Protein AF-A0A1U8DEE4-F1 (afdb_monomer_lite)

Structure (mmCIF, N/CA/C/O backbone):
data_AF-A0A1U8DEE4-F1
#
_entry.id   AF-A0A1U8DEE4-F1
#
loop_
_atom_site.group_PDB
_atom_site.id
_atom_site.type_symbol
_atom_site.label_atom_id
_atom_site.label_alt_id
_atom_site.label_comp_id
_atom_site.label_asym_id
_atom_site.label_entity_id
_atom_site.label_seq_id
_atom_site.pdbx_PDB_ins_code
_atom_site.Cartn_x
_atom_site.Cartn_y
_atom_site.Cartn_z
_atom_site.occupancy
_atom_site.B_iso_or_equiv
_atom_site.auth_seq_id
_atom_site.auth_comp_id
_atom_site.auth_asym_id
_atom_site.auth_atom_id
_atom_site.pdbx_PDB_model_num
ATOM 1 N N . MET A 1 1 ? -48.447 38.934 78.068 1.00 54.00 1 MET A N 1
ATOM 2 C CA . MET A 1 1 ? -47.833 37.793 77.350 1.00 54.00 1 MET A CA 1
ATOM 3 C C . MET A 1 1 ? -46.324 37.861 77.543 1.00 54.00 1 MET A C 1
ATOM 5 O O . MET A 1 1 ? -45.771 38.932 77.339 1.00 54.00 1 MET A O 1
ATOM 9 N N . ASN A 1 2 ? -45.679 36.787 78.016 1.00 67.19 2 ASN A N 1
ATOM 10 C CA . ASN A 1 2 ? -44.249 36.775 78.355 1.00 67.19 2 ASN A CA 1
ATOM 11 C C . ASN A 1 2 ? -43.391 36.464 77.098 1.00 67.19 2 ASN A C 1
ATOM 13 O O . ASN A 1 2 ? -43.580 35.409 76.492 1.00 67.19 2 ASN A O 1
ATOM 17 N N . PRO A 1 3 ? -42.447 37.332 76.693 1.00 72.88 3 PRO A N 1
ATOM 18 C CA . PRO A 1 3 ? -41.586 37.109 75.523 1.00 72.88 3 PRO A CA 1
ATOM 19 C C . PRO A 1 3 ? -40.727 35.837 75.615 1.00 72.88 3 PRO A C 1
ATOM 21 O O . PRO A 1 3 ? -40.478 35.174 74.609 1.00 72.88 3 PRO A O 1
ATOM 24 N N . ALA A 1 4 ? -40.320 35.445 76.826 1.00 74.19 4 ALA A N 1
ATOM 25 C CA . ALA A 1 4 ? -39.472 34.273 77.038 1.00 74.19 4 ALA A CA 1
ATOM 26 C C . ALA A 1 4 ? -40.200 32.945 76.761 1.00 74.19 4 ALA A C 1
ATOM 28 O O . ALA A 1 4 ? -39.571 31.975 76.335 1.00 74.19 4 ALA A O 1
ATOM 29 N N . SER A 1 5 ? -41.523 32.886 76.965 1.00 75.25 5 SER A N 1
ATOM 30 C CA . SER A 1 5 ? -42.309 31.684 76.661 1.00 75.25 5 SER A CA 1
ATOM 31 C C . SER A 1 5 ? -42.525 31.497 75.159 1.00 75.25 5 SER A C 1
ATOM 33 O O . SER A 1 5 ? -42.475 30.365 74.689 1.00 75.25 5 SER A O 1
ATOM 35 N N . LEU A 1 6 ? -42.674 32.586 74.395 1.00 77.12 6 LEU A N 1
ATOM 36 C CA . LEU A 1 6 ? -42.803 32.531 72.932 1.00 77.12 6 LEU A CA 1
ATOM 37 C C . LEU A 1 6 ? -41.503 32.055 72.266 1.00 77.12 6 LEU A C 1
ATOM 39 O O . LEU A 1 6 ? -41.533 31.140 71.451 1.00 77.12 6 LEU A O 1
ATOM 43 N N . ALA A 1 7 ? -40.350 32.576 72.695 1.00 77.94 7 ALA A N 1
ATOM 44 C CA . ALA A 1 7 ? -39.045 32.146 72.181 1.00 77.94 7 ALA A CA 1
ATOM 45 C C . ALA A 1 7 ? -38.682 30.693 72.555 1.00 77.94 7 ALA A C 1
ATOM 47 O O . ALA A 1 7 ? -37.833 30.063 71.921 1.00 77.94 7 ALA A O 1
ATOM 48 N N . LYS A 1 8 ? -39.278 30.147 73.623 1.00 80.75 8 LYS A N 1
ATOM 49 C CA . LYS A 1 8 ? -39.122 28.734 73.997 1.00 80.75 8 LYS A CA 1
ATOM 50 C C . LYS A 1 8 ? -40.028 27.828 73.160 1.00 80.75 8 LYS A C 1
ATOM 52 O O . LYS A 1 8 ? -39.607 26.731 72.810 1.00 80.75 8 LYS A O 1
ATOM 57 N N . GLN A 1 9 ? -41.233 28.295 72.838 1.00 82.94 9 GLN A N 1
ATOM 58 C CA . GLN A 1 9 ? -42.187 27.589 71.988 1.00 82.94 9 GLN A CA 1
ATOM 59 C C . GLN A 1 9 ? -41.672 27.485 70.543 1.00 82.94 9 GLN A C 1
ATOM 61 O O . GLN A 1 9 ? -41.594 26.381 70.020 1.00 82.94 9 GLN A O 1
ATOM 66 N N . GLN A 1 10 ? -41.199 28.593 69.960 1.00 81.62 10 GLN A N 1
ATOM 67 C CA . GLN A 1 10 ? -40.633 28.613 68.602 1.00 81.62 10 GLN A CA 1
ATOM 68 C C . GLN A 1 10 ? -39.431 27.678 68.455 1.00 81.62 10 GLN A C 1
ATOM 70 O O . GLN A 1 10 ? -39.397 26.862 67.545 1.00 81.62 10 GLN A O 1
ATOM 75 N N . ARG A 1 11 ? -38.490 27.704 69.410 1.00 82.00 11 ARG A N 1
ATOM 76 C CA . ARG A 1 11 ? -37.354 26.766 69.404 1.00 82.00 11 ARG A CA 1
ATOM 77 C C . ARG A 1 11 ? -37.787 25.306 69.488 1.00 82.00 11 ARG A C 1
ATOM 79 O O . ARG A 1 11 ? -37.120 24.443 68.935 1.00 82.00 11 ARG A O 1
ATOM 86 N N . LYS A 1 12 ? -38.877 25.021 70.205 1.00 85.44 12 LYS A N 1
ATOM 87 C CA . LYS A 1 12 ? -39.409 23.662 70.322 1.00 85.44 12 LYS A CA 1
ATOM 88 C C . LYS A 1 12 ? -40.056 23.209 69.011 1.00 85.44 12 LYS A C 1
ATOM 90 O O . LYS A 1 12 ? -39.860 22.068 68.617 1.00 85.44 12 LYS A O 1
ATOM 95 N N . GLU A 1 13 ? -40.778 24.102 68.342 1.00 86.19 13 GLU A N 1
ATOM 96 C CA . GLU A 1 13 ? -41.394 23.850 67.035 1.00 86.19 13 GLU A CA 1
ATOM 97 C C . GLU A 1 13 ? -40.335 23.678 65.937 1.00 86.19 13 GLU A C 1
ATOM 99 O O . GLU A 1 13 ? -40.396 22.707 65.191 1.00 86.19 13 GLU A O 1
ATOM 104 N N . GLU A 1 14 ? -39.305 24.526 65.898 1.00 85.62 14 GLU A N 1
ATOM 105 C CA . GLU A 1 14 ? -38.161 24.371 64.986 1.00 85.62 14 GLU A CA 1
ATOM 106 C C . GLU A 1 14 ? -37.412 23.058 65.229 1.00 85.62 14 GLU A C 1
ATOM 108 O O . GLU A 1 14 ? -37.071 22.346 64.288 1.00 85.62 14 GLU A O 1
ATOM 113 N N . GLN A 1 15 ? -37.178 22.701 66.496 1.00 86.12 15 GLN A N 1
ATOM 114 C CA . GLN A 1 15 ? -36.517 21.444 66.836 1.00 86.12 15 GLN A CA 1
ATOM 115 C C . GLN A 1 15 ? -37.347 20.232 66.398 1.00 86.12 15 GLN A C 1
ATOM 117 O O . GLN A 1 15 ? -36.778 19.245 65.938 1.00 86.12 15 GLN A O 1
ATOM 122 N N . GLN A 1 16 ? -38.673 20.314 66.512 1.00 89.12 16 GLN A N 1
ATOM 123 C CA . GLN A 1 16 ? -39.577 19.257 66.076 1.00 89.12 16 GLN A CA 1
ATOM 124 C C . GLN A 1 16 ? -39.606 19.133 64.546 1.00 89.12 16 GLN A C 1
ATOM 126 O O . GLN A 1 16 ? -39.465 18.031 64.029 1.00 89.12 16 GLN A O 1
ATOM 131 N N . GLN A 1 17 ? -39.671 20.252 63.820 1.00 87.19 17 GLN A N 1
ATOM 132 C CA . GLN A 1 17 ? -39.603 20.260 62.354 1.00 87.19 17 GLN A CA 1
ATOM 133 C C . GLN A 1 17 ? -38.272 19.702 61.837 1.00 87.19 17 GLN A C 1
ATOM 135 O O . GLN A 1 17 ? -38.250 18.888 60.917 1.00 87.19 17 GLN A O 1
ATOM 140 N N . LEU A 1 18 ? -37.153 20.091 62.455 1.00 85.94 18 LEU A N 1
ATOM 141 C CA . LEU A 1 18 ? -35.834 19.567 62.097 1.00 85.94 18 LEU A CA 1
ATOM 142 C C . LEU A 1 18 ? -35.706 18.070 62.397 1.00 85.94 18 LEU A C 1
ATOM 144 O O . LEU A 1 18 ? -35.032 17.360 61.652 1.00 85.94 18 LEU A O 1
ATOM 148 N N . GLN A 1 19 ? -36.333 17.579 63.470 1.00 87.88 19 GLN A N 1
ATOM 149 C CA . GLN A 1 19 ? -36.367 16.150 63.784 1.00 87.88 19 GLN A CA 1
ATOM 150 C C . GLN A 1 19 ? -37.183 15.363 62.760 1.00 87.88 19 GLN A C 1
ATOM 152 O O . GLN A 1 19 ? -36.681 14.361 62.259 1.00 87.88 19 GLN A O 1
ATOM 157 N N . GLU A 1 20 ? -38.373 15.840 62.400 1.00 86.50 20 GLU A N 1
ATOM 158 C CA . GLU A 1 20 ? -39.217 15.214 61.374 1.00 86.50 20 GLU A CA 1
ATOM 159 C C . GLU A 1 20 ? -38.507 15.169 60.014 1.00 86.50 20 GLU A C 1
ATOM 161 O O . GLU A 1 20 ? -38.510 14.138 59.342 1.00 86.50 20 GLU A O 1
ATOM 166 N N . GLU A 1 21 ? -37.816 16.245 59.634 1.00 80.50 21 GLU A N 1
ATOM 167 C CA . GLU A 1 21 ? -37.059 16.279 58.383 1.00 80.50 21 GLU A CA 1
ATOM 168 C C . GLU A 1 21 ? -35.823 15.368 58.435 1.00 80.50 21 GLU A C 1
ATOM 170 O O . GLU A 1 21 ? -35.527 14.659 57.474 1.00 80.50 21 GLU A O 1
ATOM 175 N N . CYS A 1 22 ? -35.129 15.295 59.577 1.00 82.88 22 CYS A N 1
ATOM 176 C CA . CYS A 1 22 ? -34.031 14.344 59.763 1.00 82.88 22 CYS A CA 1
ATOM 177 C C . CYS A 1 22 ? -34.508 12.890 59.703 1.00 82.88 22 CYS A C 1
ATOM 179 O O . CYS A 1 22 ? -33.798 12.043 59.162 1.00 82.88 22 CYS A O 1
ATOM 181 N N . GLU A 1 23 ? -35.673 12.576 60.267 1.00 86.88 23 GLU A N 1
ATOM 182 C CA . GLU A 1 23 ? -36.266 11.239 60.196 1.00 86.88 23 GLU A CA 1
ATOM 183 C C . GLU A 1 23 ? -36.659 10.886 58.763 1.00 86.88 23 GLU A C 1
ATOM 185 O O . GLU A 1 23 ? -36.280 9.816 58.283 1.00 86.88 23 GLU A O 1
ATOM 190 N N . ARG A 1 24 ? -37.295 11.817 58.043 1.00 83.12 24 ARG A N 1
ATOM 191 C CA . ARG A 1 24 ? -37.658 11.649 56.632 1.00 83.12 24 ARG A CA 1
ATOM 192 C C . ARG A 1 24 ? -36.426 11.438 55.745 1.00 83.12 24 ARG A C 1
ATOM 194 O O . ARG A 1 24 ? -36.400 10.512 54.938 1.00 83.12 24 ARG A O 1
ATOM 201 N N . LEU A 1 25 ? -35.370 12.233 55.933 1.00 80.31 25 LEU A N 1
ATOM 202 C CA . LEU A 1 25 ? -34.104 12.076 55.206 1.00 80.31 25 LEU A CA 1
ATOM 203 C C . LEU A 1 25 ? -33.401 10.757 55.554 1.00 80.31 25 LEU A C 1
ATOM 205 O O . LEU A 1 25 ? -32.863 10.095 54.668 1.00 80.31 25 LEU A O 1
ATOM 209 N N . ARG A 1 26 ? -33.427 10.328 56.823 1.00 81.88 26 ARG A N 1
ATOM 210 C CA . ARG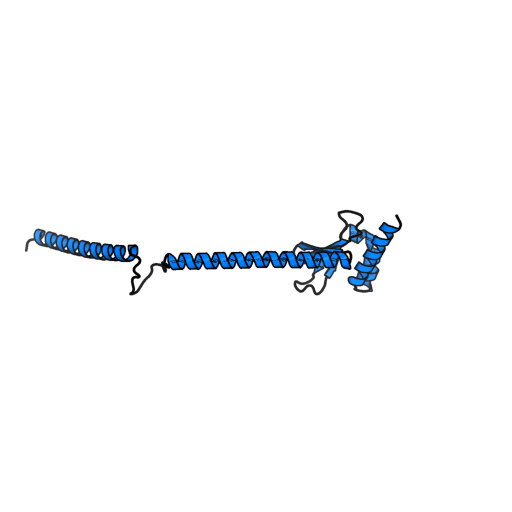 A 1 26 ? -32.871 9.029 57.244 1.00 81.88 26 ARG A CA 1
ATOM 211 C C . ARG A 1 26 ? -33.636 7.850 56.654 1.00 81.88 26 ARG A C 1
ATOM 213 O O . ARG A 1 26 ? -33.027 6.824 56.361 1.00 81.88 26 ARG A O 1
ATOM 220 N N . GLU A 1 27 ? -34.951 7.961 56.510 1.00 79.81 27 GLU A N 1
ATOM 221 C CA . GLU A 1 27 ? -35.764 6.944 55.845 1.00 79.81 27 GLU A CA 1
ATOM 222 C C . GLU A 1 27 ? -35.463 6.892 54.343 1.00 79.81 27 GLU A C 1
ATOM 224 O O . GLU A 1 27 ? -35.233 5.808 53.810 1.00 79.81 27 GLU A O 1
ATOM 229 N N . LEU A 1 28 ? -35.321 8.050 53.693 1.00 76.31 28 LEU A N 1
ATOM 230 C CA . LEU A 1 28 ? -34.938 8.145 52.283 1.00 76.31 28 LEU A CA 1
ATOM 231 C C . LEU A 1 28 ? -33.570 7.506 52.005 1.00 76.31 28 LEU A C 1
ATOM 233 O O . LEU A 1 28 ? -33.430 6.710 51.078 1.00 76.31 28 LEU A O 1
ATOM 237 N N . VAL A 1 29 ? -32.573 7.803 52.844 1.00 77.12 29 VAL A N 1
ATOM 238 C CA . VAL A 1 29 ? -31.234 7.200 52.752 1.00 77.12 29 VAL A CA 1
ATOM 239 C C . VAL A 1 29 ? -31.304 5.689 52.952 1.00 77.12 29 VAL A C 1
ATOM 241 O O . VAL A 1 29 ? -30.687 4.952 52.193 1.00 77.12 29 VAL A O 1
ATOM 244 N N . ARG A 1 30 ? -32.111 5.203 53.901 1.00 79.31 30 ARG A N 1
ATOM 245 C CA . ARG A 1 30 ? -32.290 3.763 54.136 1.00 79.31 30 ARG A CA 1
ATOM 246 C C . ARG A 1 30 ? -32.897 3.044 52.929 1.00 79.31 30 ARG A C 1
ATOM 248 O O . ARG A 1 30 ? -32.494 1.925 52.626 1.00 79.31 30 ARG A O 1
ATOM 255 N N . VAL A 1 31 ? -33.853 3.672 52.244 1.00 71.94 31 VAL A N 1
ATOM 256 C CA . VAL A 1 31 ? -34.456 3.131 51.014 1.00 71.94 31 VAL A CA 1
ATOM 257 C C . VAL A 1 31 ? -33.433 3.096 49.876 1.00 71.94 31 VAL A C 1
ATOM 259 O O . VAL A 1 31 ? -33.336 2.087 49.177 1.00 71.94 31 VAL A O 1
ATOM 262 N N . LEU A 1 32 ? -32.626 4.151 49.737 1.00 64.94 32 LEU A N 1
ATOM 263 C CA . LEU A 1 32 ? -31.558 4.236 48.737 1.00 64.94 32 LEU A CA 1
ATOM 264 C C . LEU A 1 32 ? -30.435 3.215 48.982 1.00 64.94 32 LEU A C 1
ATOM 266 O O . LEU A 1 32 ? -30.015 2.529 48.052 1.00 64.94 32 LEU A O 1
ATOM 270 N N . GLU A 1 33 ? -29.980 3.063 50.227 1.00 68.94 33 GLU A N 1
ATOM 271 C CA . GLU A 1 33 ? -28.980 2.059 50.622 1.00 68.94 33 GLU A CA 1
ATOM 272 C C . GLU A 1 33 ? -29.519 0.624 50.486 1.00 68.94 33 GLU A C 1
ATOM 274 O O . GLU A 1 33 ? -28.761 -0.298 50.189 1.00 68.94 33 GLU A O 1
ATOM 279 N N . GLY A 1 34 ? -30.834 0.434 50.644 1.00 60.78 34 GLY A N 1
ATOM 280 C CA . GLY A 1 34 ? -31.534 -0.836 50.433 1.00 60.78 34 GLY A CA 1
ATOM 281 C C . GLY A 1 34 ? -31.804 -1.195 48.966 1.00 60.78 34 GLY A C 1
ATOM 282 O O . GLY A 1 34 ? -32.400 -2.241 48.709 1.00 60.78 34 GLY A O 1
ATOM 283 N N . GLY A 1 35 ? -31.388 -0.360 48.005 1.00 52.09 35 GLY A N 1
ATOM 284 C CA . GLY A 1 35 ? -31.574 -0.603 46.570 1.00 52.09 35 GLY A CA 1
ATOM 285 C C . GLY A 1 35 ? -32.983 -0.311 46.040 1.00 52.09 35 GLY A C 1
ATOM 286 O O . GLY A 1 35 ? -33.323 -0.762 44.947 1.00 52.09 35 GLY A O 1
ATOM 287 N N . GLY A 1 36 ? -33.811 0.423 46.791 1.00 51.25 36 GLY A N 1
ATOM 288 C CA . GLY A 1 36 ? -35.136 0.859 46.351 1.00 51.25 36 GLY A CA 1
ATOM 289 C C . GLY A 1 36 ? -35.071 2.109 45.468 1.00 51.25 36 GLY A C 1
ATOM 290 O O . GLY A 1 36 ? -34.447 3.106 45.827 1.00 51.25 36 GLY A O 1
ATOM 291 N N . SER A 1 37 ? -35.743 2.076 44.317 1.00 49.88 37 SER A N 1
ATOM 292 C CA . SER A 1 37 ? -35.927 3.238 43.443 1.00 49.88 37 SER A CA 1
ATOM 293 C C . SER A 1 37 ? -36.955 4.207 44.035 1.00 49.88 37 SER A C 1
ATOM 295 O O . SER A 1 37 ? -38.110 3.829 44.238 1.00 49.88 37 SER A O 1
ATOM 297 N N . ILE A 1 38 ? -36.563 5.463 44.259 1.00 47.25 38 ILE A N 1
ATOM 298 C CA . ILE A 1 38 ? -37.502 6.549 44.561 1.00 47.25 38 ILE A CA 1
ATOM 299 C C . ILE A 1 38 ? -38.240 6.895 43.264 1.00 47.25 38 ILE A C 1
ATOM 301 O O . ILE A 1 38 ? -37.625 7.335 42.295 1.00 47.25 38 ILE A O 1
ATOM 305 N N . SER A 1 39 ? -39.555 6.700 43.247 1.00 49.59 39 SER A N 1
ATOM 306 C CA . SER A 1 39 ? -40.446 7.275 42.238 1.00 49.59 39 SER A CA 1
ATOM 307 C C . SER A 1 39 ? -41.355 8.273 42.942 1.00 49.59 39 SER A C 1
ATOM 309 O O . SER A 1 39 ? -42.245 7.869 43.681 1.00 49.59 39 SER A O 1
ATOM 311 N N . ASP A 1 40 ? -41.030 9.560 42.838 1.00 39.25 40 ASP A N 1
ATOM 312 C CA . ASP A 1 40 ? -41.836 10.553 42.114 1.00 39.25 40 ASP A CA 1
ATOM 313 C C . ASP A 1 40 ? -41.119 11.924 42.174 1.00 39.25 40 ASP A C 1
ATOM 315 O O . ASP A 1 40 ? -40.687 12.372 43.231 1.00 39.25 40 ASP A O 1
ATOM 319 N N . ASN A 1 41 ? -40.939 12.515 40.989 1.00 44.91 41 ASN A N 1
ATOM 320 C CA . ASN A 1 41 ? -40.233 13.747 40.559 1.00 44.91 41 ASN A CA 1
ATOM 321 C C . ASN A 1 41 ? -40.426 15.042 41.404 1.00 44.91 41 ASN A C 1
ATOM 323 O O . ASN A 1 41 ? -41.341 15.061 42.223 1.00 44.91 41 ASN A O 1
ATOM 327 N N . PRO A 1 42 ? -39.746 16.198 41.126 1.00 49.25 42 PRO A N 1
ATOM 328 C CA . PRO A 1 42 ? -38.761 16.549 40.075 1.00 49.25 42 PRO A CA 1
ATOM 329 C C . PRO A 1 42 ? -37.514 17.322 40.609 1.00 49.25 42 PRO A C 1
ATOM 331 O O . PRO A 1 42 ? -37.408 17.632 41.784 1.00 49.25 42 PRO A O 1
ATOM 334 N N . GLU A 1 43 ? -36.607 17.710 39.705 1.00 37.56 43 GLU A N 1
ATOM 335 C CA . GLU A 1 43 ? -35.495 18.669 39.903 1.00 37.56 43 GLU A CA 1
ATOM 336 C C . GLU A 1 43 ? -34.158 18.105 40.425 1.00 37.56 43 GLU A C 1
ATOM 338 O O . GLU A 1 43 ? -33.771 18.223 41.580 1.00 37.56 43 GLU A O 1
ATOM 343 N N . GLY A 1 44 ? -33.366 17.594 39.476 1.00 44.81 44 GLY A N 1
ATOM 344 C CA . GLY A 1 44 ? -31.947 17.947 39.434 1.00 44.81 44 GLY A CA 1
ATOM 345 C C . GLY A 1 44 ? -31.000 17.206 40.374 1.00 44.81 44 GLY A C 1
ATOM 346 O O . GLY A 1 44 ? -30.192 17.847 41.031 1.00 44.81 44 GLY A O 1
ATOM 347 N N . VAL A 1 45 ? -30.975 15.874 40.347 1.00 40.81 45 VAL A N 1
ATOM 348 C CA . VAL A 1 45 ? -29.752 15.122 40.670 1.00 40.81 45 VAL A CA 1
ATOM 349 C C . VAL A 1 45 ? -29.618 14.018 39.631 1.00 40.81 45 VAL A C 1
ATOM 351 O O . VAL A 1 45 ? -30.554 13.258 39.401 1.00 40.81 45 VAL A O 1
ATOM 354 N N . GLY A 1 46 ? -28.490 14.029 38.918 1.00 42.75 46 GLY A N 1
ATOM 355 C CA . GLY A 1 46 ? -28.251 13.225 37.725 1.00 42.75 46 GLY A CA 1
ATOM 356 C C . GLY A 1 46 ? -28.634 11.765 37.913 1.00 42.75 46 GLY A C 1
ATOM 357 O O . GLY A 1 46 ? -28.361 11.194 38.962 1.00 42.75 46 GLY A O 1
ATOM 358 N N . SER A 1 47 ? -29.262 11.205 36.876 1.00 48.62 47 SER A N 1
ATOM 359 C CA . SER A 1 47 ? -29.591 9.788 36.707 1.00 48.62 47 SER A CA 1
ATOM 360 C C . SER A 1 47 ? -28.507 8.894 37.318 1.00 48.62 47 SER A C 1
ATOM 362 O O . SER A 1 47 ? -27.495 8.593 36.681 1.00 48.62 47 SER A O 1
ATOM 364 N N . LEU A 1 48 ? -28.691 8.506 38.582 1.00 52.50 48 LEU A N 1
ATOM 365 C CA . LEU A 1 48 ? -27.881 7.496 39.241 1.00 52.50 48 LEU A CA 1
ATOM 366 C C . LEU A 1 48 ? -28.368 6.175 38.661 1.00 52.50 48 LEU A C 1
ATOM 368 O O . LEU A 1 48 ? -29.238 5.518 39.224 1.00 52.50 48 LEU A O 1
ATOM 372 N N . HIS A 1 49 ? -27.855 5.849 37.474 1.00 55.78 49 HIS A N 1
ATOM 373 C CA . HIS A 1 49 ? -28.014 4.531 36.880 1.00 55.78 49 HIS A CA 1
ATOM 374 C C . HIS A 1 49 ? -27.738 3.490 37.958 1.00 55.78 49 HIS A C 1
ATOM 376 O O . HIS A 1 49 ? -26.748 3.600 38.693 1.00 55.78 49 HIS A O 1
ATOM 382 N N . SER A 1 50 ? -28.631 2.510 38.087 1.00 74.38 50 SER A N 1
ATOM 383 C CA . SER A 1 50 ? -28.472 1.477 39.104 1.00 74.38 50 SER A CA 1
ATOM 384 C C . SER A 1 50 ? -27.089 0.814 38.952 1.00 74.38 50 SER A C 1
ATOM 386 O O . SER A 1 50 ? -26.573 0.700 37.835 1.00 74.38 50 SER A O 1
ATOM 388 N N . PRO A 1 51 ? -26.442 0.348 40.036 1.00 75.19 51 PRO A N 1
ATOM 389 C CA . PRO A 1 51 ? -25.156 -0.346 39.933 1.00 75.19 51 PRO A CA 1
ATOM 390 C C . PRO A 1 51 ? -25.177 -1.521 38.937 1.00 75.19 51 PRO A C 1
ATOM 392 O O . PRO A 1 51 ? -24.154 -1.837 38.330 1.00 75.19 51 PRO A O 1
ATOM 395 N N . GLN A 1 52 ? -26.353 -2.130 38.740 1.00 77.94 52 GLN A N 1
ATOM 396 C CA . GLN A 1 52 ? -26.606 -3.155 37.728 1.00 77.94 52 GLN A CA 1
ATOM 397 C C . GLN A 1 52 ? -26.592 -2.586 36.303 1.00 77.94 52 GLN A C 1
ATOM 399 O O . GLN A 1 52 ? -25.852 -3.104 35.471 1.00 77.94 52 GLN A O 1
ATOM 404 N N . GLU A 1 53 ? -27.303 -1.488 36.028 1.00 78.44 53 GLU A N 1
ATOM 405 C CA . GLU A 1 53 ? -27.245 -0.800 34.727 1.00 78.44 53 GLU A CA 1
ATOM 406 C C . GLU A 1 53 ? -25.823 -0.345 34.381 1.00 78.44 53 GLU A C 1
ATOM 408 O O . GLU A 1 53 ? -25.372 -0.514 33.250 1.00 78.44 53 GLU A O 1
ATOM 413 N N . ILE A 1 54 ? -25.075 0.182 35.355 1.00 82.75 54 ILE A N 1
ATOM 414 C CA . ILE A 1 54 ? -23.675 0.583 35.152 1.00 82.75 54 ILE A CA 1
ATOM 415 C C . ILE A 1 54 ? -22.812 -0.634 34.795 1.00 82.75 54 ILE A C 1
ATOM 417 O O . ILE A 1 54 ? -21.949 -0.539 33.920 1.00 82.75 54 ILE A O 1
ATOM 421 N N . ALA A 1 55 ? -23.018 -1.778 35.452 1.00 86.38 55 ALA A N 1
ATOM 422 C CA . ALA A 1 55 ? -22.292 -3.009 35.145 1.00 86.38 55 ALA A CA 1
ATOM 423 C C . ALA A 1 55 ? -22.648 -3.559 33.752 1.00 86.38 55 ALA A C 1
ATOM 425 O O . ALA A 1 55 ? -21.758 -3.981 33.009 1.00 86.38 55 ALA A O 1
ATOM 426 N N . GLU A 1 56 ? -23.924 -3.513 33.367 1.00 89.50 56 GLU A N 1
ATOM 427 C CA . GLU A 1 56 ? -24.384 -3.928 32.041 1.00 89.50 56 GLU A CA 1
ATOM 428 C C . GLU A 1 56 ? -23.843 -3.021 30.933 1.00 89.50 56 GLU A C 1
ATOM 430 O O . GLU A 1 56 ? -23.315 -3.521 29.936 1.00 89.50 56 GLU A O 1
ATOM 435 N N . LEU A 1 57 ? -23.895 -1.700 31.120 1.00 89.88 57 LEU A N 1
ATOM 436 C CA . LEU A 1 57 ? -23.339 -0.728 30.179 1.00 89.88 57 LEU A CA 1
ATOM 437 C C . LEU A 1 57 ? -21.825 -0.893 30.030 1.00 89.88 57 LEU A C 1
ATOM 439 O O . LEU A 1 57 ? -21.327 -0.920 28.906 1.00 89.88 57 LEU A O 1
ATOM 443 N N . LYS A 1 58 ? -21.088 -1.088 31.132 1.00 91.25 58 LYS A N 1
ATOM 444 C CA . LYS A 1 58 ? -19.645 -1.385 31.082 1.00 91.25 58 LYS A CA 1
ATOM 445 C C . LYS A 1 58 ? -19.354 -2.636 30.257 1.00 91.25 58 LYS A C 1
ATOM 447 O O . LYS A 1 58 ? -18.504 -2.601 29.372 1.00 91.25 58 LYS A O 1
ATOM 452 N N . LYS A 1 59 ? -20.117 -3.710 30.469 1.00 93.94 59 LYS A N 1
ATOM 453 C CA . LYS A 1 59 ? -19.985 -4.948 29.690 1.00 93.94 59 LYS A CA 1
ATOM 454 C C . LYS A 1 59 ? -20.283 -4.734 28.200 1.00 93.94 59 LYS A C 1
ATOM 456 O O . LYS A 1 59 ? -19.631 -5.339 27.347 1.00 93.94 59 LYS A O 1
ATOM 461 N N . GLN A 1 60 ? -21.258 -3.888 27.863 1.00 92.50 60 GLN A N 1
ATOM 462 C CA . GLN A 1 60 ? -21.545 -3.537 26.469 1.00 92.50 60 GLN A CA 1
ATOM 463 C C . GLN A 1 60 ? -20.406 -2.736 25.830 1.00 92.50 60 GLN A C 1
ATOM 465 O O . GLN A 1 60 ? -20.036 -3.038 24.694 1.00 92.50 60 GLN A O 1
ATOM 470 N N . VAL A 1 61 ? -19.823 -1.774 26.553 1.00 94.31 61 VAL A N 1
ATOM 471 C CA . VAL A 1 61 ? -18.661 -0.995 26.095 1.00 94.31 61 VAL A CA 1
ATOM 472 C C . VAL A 1 61 ? -17.473 -1.915 25.836 1.00 94.31 61 VAL A C 1
ATOM 474 O O . VAL A 1 61 ? -16.957 -1.925 24.722 1.00 94.31 61 VAL A O 1
ATOM 477 N N . GLU A 1 62 ? -17.115 -2.774 26.791 1.00 95.19 62 GLU A N 1
ATOM 478 C CA . GLU A 1 62 ? -16.033 -3.754 26.621 1.00 95.19 62 GLU A CA 1
ATOM 479 C C . GLU A 1 62 ? -16.288 -4.680 25.421 1.00 95.19 62 GLU A C 1
ATOM 481 O O . GLU A 1 62 ? -15.396 -4.945 24.610 1.00 95.19 62 GLU A O 1
ATOM 486 N N . SER A 1 63 ? -17.530 -5.148 25.247 1.00 93.94 63 SER A N 1
ATOM 487 C CA . SER A 1 63 ? -17.885 -5.968 24.087 1.00 93.94 63 SER A CA 1
ATOM 488 C C . SER A 1 63 ? -17.755 -5.204 22.768 1.00 93.94 63 SER A C 1
ATOM 490 O O . SER A 1 63 ? -17.375 -5.814 21.763 1.00 93.94 63 SER A O 1
ATOM 492 N N . ALA A 1 64 ? -18.119 -3.923 22.730 1.00 94.38 64 ALA A N 1
ATOM 493 C CA . ALA A 1 64 ? -18.022 -3.093 21.537 1.00 94.38 64 ALA A CA 1
ATOM 494 C C . ALA A 1 64 ? -16.559 -2.774 21.199 1.00 94.38 64 ALA A C 1
ATOM 496 O O . ALA A 1 64 ? -16.158 -2.896 20.041 1.00 94.38 64 ALA A O 1
ATOM 497 N N . GLU A 1 65 ? -15.743 -2.458 22.202 1.00 95.12 65 GLU A N 1
ATOM 498 C CA . GLU A 1 65 ? -14.303 -2.248 22.056 1.00 95.12 65 GLU A CA 1
ATOM 499 C C . GLU A 1 65 ? -13.606 -3.500 21.525 1.00 95.12 65 GLU A C 1
ATOM 501 O O . GLU A 1 65 ? -12.859 -3.419 20.549 1.00 95.12 65 GLU A O 1
ATOM 506 N N . LEU A 1 66 ? -13.928 -4.677 22.071 1.00 95.75 66 LEU A N 1
ATOM 507 C CA . LEU A 1 66 ? -13.381 -5.945 21.591 1.00 95.75 66 LEU A CA 1
ATOM 508 C C . LEU A 1 66 ? -13.768 -6.225 20.132 1.00 95.75 66 LEU A C 1
ATOM 510 O O . LEU A 1 66 ? -12.942 -6.690 19.345 1.00 95.75 66 LEU A O 1
ATOM 514 N N . LYS A 1 67 ? -15.017 -5.938 19.745 1.00 94.62 67 LYS A N 1
ATOM 515 C CA . LYS A 1 67 ? -15.463 -6.071 18.347 1.00 94.62 67 LYS A CA 1
ATOM 516 C C . LYS A 1 67 ? -14.708 -5.111 17.427 1.00 94.62 67 LYS A C 1
ATOM 518 O O . LYS A 1 67 ? -14.248 -5.539 16.371 1.00 94.62 67 LYS A O 1
ATOM 523 N N . ASN A 1 68 ? -14.532 -3.855 17.835 1.00 95.00 68 ASN A N 1
ATOM 524 C CA . ASN A 1 68 ? -13.766 -2.862 17.080 1.00 95.00 68 ASN A CA 1
ATOM 525 C C . ASN A 1 68 ? -12.297 -3.268 16.926 1.00 95.00 68 ASN A C 1
ATOM 527 O O . ASN A 1 68 ?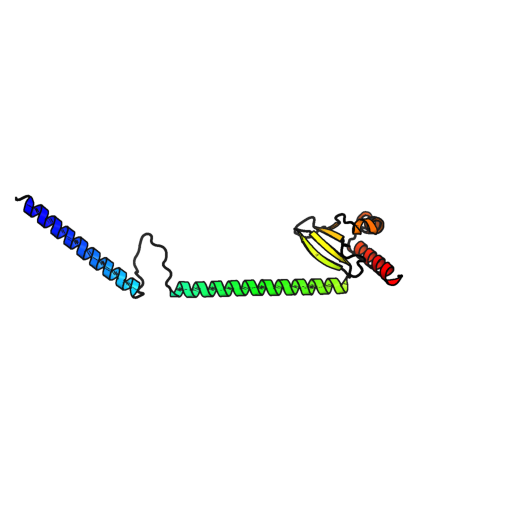 -11.727 -3.120 15.847 1.00 95.00 68 ASN A O 1
ATOM 531 N N . GLN A 1 69 ? -11.695 -3.817 17.980 1.00 95.94 69 GLN A N 1
ATOM 532 C CA . GLN A 1 69 ? -10.321 -4.302 17.951 1.00 95.94 69 GLN A CA 1
ATOM 533 C C . GLN A 1 69 ? -10.162 -5.477 16.977 1.00 95.94 69 GLN A C 1
ATOM 535 O O . GLN A 1 69 ? -9.317 -5.426 16.085 1.00 95.94 69 GLN A O 1
ATOM 540 N N . ARG A 1 70 ? -11.046 -6.480 17.054 1.00 95.56 70 ARG A N 1
ATOM 541 C CA . ARG A 1 70 ? -11.058 -7.609 16.107 1.00 95.56 70 ARG A CA 1
ATOM 542 C C . ARG A 1 70 ? -11.263 -7.155 14.664 1.00 95.56 70 ARG A C 1
ATOM 544 O O . ARG A 1 70 ? -10.631 -7.681 13.755 1.00 95.56 70 ARG A O 1
ATOM 551 N N . LEU A 1 71 ? -12.130 -6.167 14.438 1.00 95.31 71 LEU A N 1
ATOM 552 C CA . LEU A 1 71 ? -12.359 -5.621 13.102 1.00 95.31 71 LEU A CA 1
ATOM 553 C C . LEU A 1 71 ? -11.088 -4.966 12.535 1.00 95.31 71 LEU A C 1
ATOM 555 O O . LEU A 1 71 ? -10.757 -5.194 11.372 1.00 95.31 71 LEU A O 1
ATOM 559 N N . LYS A 1 72 ? -10.348 -4.207 13.358 1.00 95.50 72 LYS A N 1
ATOM 560 C CA . LYS A 1 72 ? -9.050 -3.627 12.973 1.00 95.50 72 LYS A CA 1
ATOM 561 C C . LYS A 1 72 ? -8.028 -4.708 12.617 1.00 95.50 72 LYS A C 1
ATOM 563 O O . LYS A 1 72 ? -7.345 -4.574 11.606 1.00 95.50 72 LYS A O 1
ATOM 568 N N . GLU A 1 73 ? -7.950 -5.781 13.399 1.00 96.25 73 GLU A N 1
ATOM 569 C CA . GLU A 1 73 ? -7.030 -6.904 13.155 1.00 96.25 73 GLU A CA 1
ATOM 570 C C . GLU A 1 73 ? -7.338 -7.634 11.842 1.00 96.25 73 GLU A C 1
ATOM 572 O O . GLU A 1 73 ? -6.439 -7.890 11.034 1.00 96.25 73 GLU A O 1
ATOM 577 N N . VAL A 1 74 ? -8.619 -7.917 11.583 1.00 96.62 74 VAL A N 1
ATOM 578 C CA . VAL A 1 74 ? -9.061 -8.531 10.322 1.00 96.62 74 VAL A CA 1
ATOM 579 C C . VAL A 1 74 ? -8.743 -7.618 9.140 1.00 96.62 74 VAL A C 1
ATOM 581 O O . VAL A 1 74 ? -8.217 -8.090 8.133 1.00 96.62 74 VAL A O 1
ATOM 584 N N . PHE A 1 75 ? -9.007 -6.313 9.259 1.00 94.81 75 PHE A N 1
ATOM 585 C CA . PHE A 1 75 ? -8.679 -5.347 8.212 1.00 94.81 75 PHE A CA 1
ATOM 586 C C . PHE A 1 75 ? -7.174 -5.313 7.923 1.00 94.81 75 PHE A C 1
ATOM 588 O O . PHE A 1 75 ? -6.769 -5.426 6.767 1.00 94.81 75 PHE A O 1
ATOM 595 N N . GLN A 1 76 ? -6.335 -5.232 8.959 1.00 93.31 76 GLN A N 1
ATOM 596 C CA . GLN A 1 76 ? -4.879 -5.252 8.805 1.00 93.31 76 GLN A CA 1
ATOM 597 C C . GLN A 1 76 ? -4.400 -6.531 8.117 1.00 93.31 76 GLN A C 1
ATOM 599 O O . GLN A 1 76 ? -3.612 -6.459 7.175 1.00 93.31 76 GLN A O 1
ATOM 604 N N . THR A 1 77 ? -4.926 -7.685 8.529 1.00 95.25 77 THR A N 1
ATOM 605 C CA . THR A 1 77 ? -4.577 -8.980 7.934 1.00 95.25 77 THR A CA 1
ATOM 606 C C . THR A 1 77 ? -4.966 -9.026 6.458 1.00 95.25 77 THR A C 1
ATOM 608 O O . THR A 1 77 ? -4.171 -9.446 5.622 1.00 95.25 77 THR A O 1
ATOM 611 N N . LYS A 1 78 ? -6.159 -8.532 6.105 1.00 95.56 78 LYS A N 1
ATOM 612 C CA . LYS A 1 78 ? -6.636 -8.499 4.716 1.00 95.56 78 LYS A CA 1
ATOM 613 C C . LYS A 1 78 ? -5.818 -7.563 3.831 1.00 95.56 78 LYS A C 1
ATOM 615 O O . LYS A 1 78 ? -5.499 -7.923 2.701 1.00 95.56 78 LYS A O 1
ATOM 620 N N . ILE A 1 79 ? -5.430 -6.396 4.343 1.00 92.75 79 ILE A N 1
ATOM 621 C CA . ILE A 1 79 ? -4.541 -5.480 3.619 1.00 92.75 79 ILE A CA 1
ATOM 622 C C . ILE A 1 79 ? -3.159 -6.109 3.423 1.00 92.75 79 ILE A C 1
ATOM 624 O O . ILE A 1 79 ? -2.613 -6.034 2.326 1.00 92.75 79 ILE A O 1
ATOM 628 N N . GLN A 1 80 ? -2.594 -6.762 4.440 1.00 93.12 80 GLN A N 1
ATOM 629 C CA . GLN A 1 80 ? -1.304 -7.449 4.315 1.00 93.12 80 GLN A CA 1
ATOM 630 C C . GLN A 1 80 ? -1.357 -8.606 3.309 1.00 93.12 80 GLN A C 1
ATOM 632 O O . GLN A 1 80 ? -0.457 -8.735 2.481 1.00 93.12 80 GLN A O 1
ATOM 637 N N . GLU A 1 81 ? -2.423 -9.410 3.341 1.00 95.62 81 GLU A N 1
ATOM 638 C CA . GLU A 1 81 ? -2.680 -10.481 2.374 1.00 95.62 81 GLU A CA 1
ATOM 639 C C . GLU A 1 81 ? -2.713 -9.923 0.944 1.00 95.62 81 GLU A C 1
ATOM 641 O O . GLU A 1 81 ? -1.961 -10.382 0.083 1.00 95.62 81 GLU A O 1
ATOM 646 N N . PHE A 1 82 ? -3.500 -8.868 0.712 1.00 94.75 82 PHE A N 1
ATOM 647 C CA . PHE A 1 82 ? -3.587 -8.203 -0.587 1.00 94.75 82 PHE A CA 1
ATOM 648 C C . PHE A 1 82 ? -2.231 -7.659 -1.052 1.00 94.75 82 PHE A C 1
ATOM 650 O O . PHE A 1 82 ? -1.807 -7.924 -2.175 1.00 94.75 82 PHE A O 1
ATOM 657 N N . ARG A 1 83 ? -1.505 -6.954 -0.174 1.00 93.94 83 ARG A N 1
ATOM 658 C CA . ARG A 1 83 ? -0.178 -6.404 -0.483 1.00 93.94 83 ARG A CA 1
ATOM 659 C C . ARG A 1 83 ? 0.823 -7.495 -0.857 1.00 93.94 83 ARG A C 1
ATOM 661 O O . ARG A 1 83 ? 1.592 -7.306 -1.795 1.00 93.94 83 ARG A O 1
ATOM 668 N N . LYS A 1 84 ? 0.793 -8.640 -0.169 1.00 93.88 84 LYS A N 1
ATOM 669 C CA . LYS A 1 84 ? 1.656 -9.789 -0.471 1.00 93.88 84 LYS A CA 1
ATOM 670 C C . LYS A 1 84 ? 1.337 -10.398 -1.836 1.00 93.88 84 LYS A C 1
ATOM 672 O O . LYS A 1 84 ? 2.257 -10.731 -2.584 1.00 93.88 84 LYS A O 1
ATOM 677 N N . VAL A 1 85 ? 0.052 -10.525 -2.170 1.00 96.31 85 VAL A N 1
ATOM 678 C CA . VAL A 1 85 ? -0.387 -11.011 -3.485 1.00 96.31 85 VAL A CA 1
ATOM 679 C C . VAL A 1 85 ? 0.047 -10.043 -4.585 1.00 96.31 85 VAL A C 1
ATOM 681 O O . VAL A 1 85 ? 0.680 -10.480 -5.540 1.00 96.31 85 VAL A O 1
ATOM 684 N N . CYS A 1 86 ? -0.196 -8.737 -4.430 1.00 93.62 86 CYS A N 1
ATOM 685 C CA . CYS A 1 86 ? 0.277 -7.728 -5.382 1.00 93.62 86 CYS A CA 1
ATOM 686 C C . CYS A 1 86 ? 1.793 -7.792 -5.565 1.00 93.62 86 CYS A C 1
ATOM 688 O O . CYS A 1 86 ? 2.248 -7.878 -6.697 1.00 93.62 86 CYS A O 1
ATOM 690 N N . TYR A 1 87 ? 2.559 -7.845 -4.474 1.00 95.25 87 TYR A N 1
ATOM 691 C CA . TYR A 1 87 ? 4.016 -7.936 -4.543 1.00 95.25 87 TYR A CA 1
ATOM 692 C C . TYR A 1 87 ? 4.495 -9.163 -5.323 1.00 95.25 87 TYR A C 1
ATOM 694 O O . TYR A 1 87 ? 5.384 -9.053 -6.160 1.00 95.25 87 TYR A O 1
ATOM 702 N N . THR A 1 88 ? 3.864 -10.317 -5.103 1.00 93.81 88 THR A N 1
ATOM 703 C CA . THR A 1 88 ? 4.231 -11.568 -5.784 1.00 93.81 88 THR A CA 1
ATOM 704 C C . THR A 1 88 ? 3.855 -11.551 -7.268 1.00 93.81 88 THR A C 1
ATOM 706 O O . THR A 1 88 ? 4.585 -12.094 -8.089 1.00 93.81 88 THR A O 1
ATOM 709 N N . LEU A 1 89 ? 2.714 -10.949 -7.621 1.00 94.50 89 LEU A N 1
ATOM 710 C CA . LEU A 1 89 ? 2.197 -10.954 -8.992 1.00 94.50 89 LEU A CA 1
ATOM 711 C C . LEU A 1 89 ? 2.800 -9.857 -9.871 1.00 94.50 89 LEU A C 1
ATOM 713 O O . LEU A 1 89 ? 3.035 -10.089 -11.052 1.00 94.50 89 LEU A O 1
ATOM 717 N N . THR A 1 90 ? 3.002 -8.659 -9.322 1.00 94.25 90 THR A N 1
ATOM 718 C CA . THR A 1 90 ? 3.456 -7.487 -10.087 1.00 94.25 90 THR A CA 1
ATOM 719 C C . THR A 1 90 ? 4.927 -7.163 -9.866 1.00 94.25 90 THR A C 1
ATOM 721 O O . THR A 1 90 ? 5.474 -6.349 -10.600 1.00 94.25 90 THR A O 1
ATOM 724 N N . GLY A 1 91 ? 5.557 -7.751 -8.846 1.00 95.00 91 GLY A N 1
ATOM 725 C CA . GLY A 1 91 ? 6.922 -7.425 -8.441 1.00 95.00 91 GLY A CA 1
ATOM 726 C C . GLY A 1 91 ? 7.044 -6.140 -7.617 1.00 95.00 91 GLY A C 1
ATOM 727 O O . GLY A 1 91 ? 8.158 -5.778 -7.2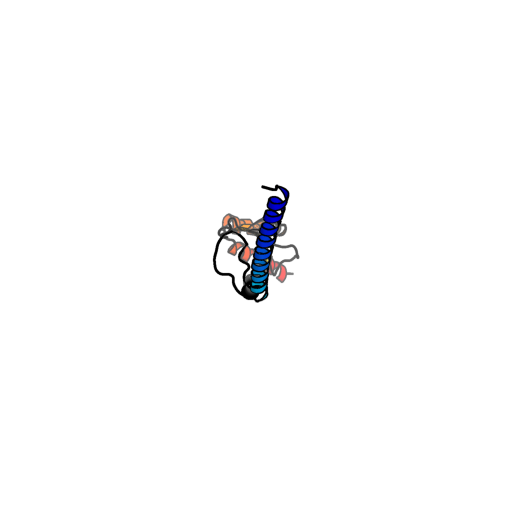56 1.00 95.00 91 GLY A O 1
ATOM 728 N N . TYR A 1 92 ? 5.941 -5.454 -7.282 1.00 96.62 92 TYR A N 1
ATOM 729 C CA . TYR A 1 92 ? 5.981 -4.196 -6.526 1.00 96.62 92 TYR A CA 1
ATOM 730 C C . TYR A 1 92 ? 5.348 -4.298 -5.144 1.00 96.62 92 TYR A C 1
ATOM 732 O O . TYR A 1 92 ? 4.160 -4.587 -4.987 1.00 96.62 92 TYR A O 1
ATOM 740 N N . GLN A 1 93 ? 6.139 -3.978 -4.124 1.00 94.94 93 GLN A N 1
ATOM 741 C CA . GLN A 1 93 ? 5.650 -3.752 -2.777 1.00 94.94 93 GLN A CA 1
ATOM 742 C C . GLN A 1 93 ? 5.118 -2.321 -2.698 1.00 94.94 93 GLN A C 1
ATOM 744 O O . GLN A 1 93 ? 5.874 -1.366 -2.850 1.00 94.94 93 GLN A O 1
ATOM 749 N N . ILE A 1 94 ? 3.812 -2.182 -2.461 1.00 94.19 94 ILE A N 1
ATOM 750 C CA . ILE A 1 94 ? 3.131 -0.885 -2.356 1.00 94.19 94 ILE A CA 1
ATOM 751 C C . ILE A 1 94 ? 2.907 -0.562 -0.877 1.00 94.19 94 ILE A C 1
ATOM 753 O O . ILE A 1 94 ? 2.128 -1.248 -0.216 1.00 94.19 94 ILE A O 1
ATOM 757 N N . ASP A 1 95 ? 3.579 0.463 -0.364 1.00 92.50 95 ASP A N 1
ATOM 758 C CA . ASP A 1 95 ? 3.478 0.981 1.004 1.00 92.50 95 ASP A CA 1
ATOM 759 C C . ASP A 1 95 ? 2.787 2.345 1.034 1.00 92.50 95 ASP A C 1
ATOM 761 O O . ASP A 1 95 ? 3.047 3.201 0.193 1.00 92.50 95 ASP A O 1
ATOM 765 N N . ILE A 1 96 ? 1.951 2.582 2.045 1.00 90.94 96 ILE A N 1
ATOM 766 C CA . ILE A 1 96 ? 1.371 3.905 2.311 1.00 90.94 96 ILE A CA 1
ATOM 767 C C . ILE A 1 96 ? 2.329 4.639 3.254 1.00 90.94 96 ILE A C 1
ATOM 769 O O . ILE A 1 96 ? 2.609 4.132 4.340 1.00 90.94 96 ILE A O 1
ATOM 773 N N . THR A 1 97 ? 2.860 5.797 2.851 1.00 87.50 97 THR A N 1
ATOM 774 C CA . THR A 1 97 ? 3.851 6.545 3.652 1.00 87.50 97 THR A CA 1
ATOM 775 C C . THR A 1 97 ? 3.206 7.650 4.484 1.00 87.50 97 THR A C 1
ATOM 777 O O . THR A 1 97 ? 3.169 7.579 5.707 1.00 87.50 97 THR A O 1
ATOM 780 N N . THR A 1 98 ? 2.704 8.682 3.814 1.00 82.56 98 THR A N 1
ATOM 781 C CA . THR A 1 98 ? 1.975 9.821 4.385 1.00 82.56 98 THR A CA 1
ATOM 782 C C . THR A 1 98 ? 0.666 9.999 3.619 1.00 82.56 98 THR A C 1
ATOM 784 O O . THR A 1 98 ? 0.365 9.211 2.718 1.00 82.56 98 THR A O 1
ATOM 787 N N . GLU A 1 99 ? -0.143 11.001 3.971 1.00 80.81 99 GLU A N 1
ATOM 788 C CA . GLU A 1 99 ? -1.435 11.223 3.319 1.00 80.81 99 GLU A CA 1
ATOM 789 C C . GLU A 1 99 ? -1.313 11.250 1.789 1.00 80.81 99 GLU A C 1
ATOM 791 O O . GLU A 1 99 ? -0.617 12.085 1.202 1.00 80.81 99 GLU A O 1
ATOM 796 N N . ASN A 1 100 ? -2.027 10.314 1.154 1.00 85.62 100 ASN A N 1
ATOM 797 C CA . ASN A 1 100 ? -2.122 10.146 -0.295 1.00 85.62 100 ASN A CA 1
ATOM 798 C C . ASN A 1 100 ? -0.792 9.841 -1.004 1.00 85.62 100 ASN A C 1
ATOM 800 O O . ASN A 1 100 ? -0.693 10.071 -2.207 1.00 85.62 100 ASN A O 1
ATOM 804 N N . GLN A 1 101 ? 0.222 9.334 -0.295 1.00 92.56 101 GLN A N 1
ATOM 805 C CA . GLN A 1 101 ? 1.502 8.938 -0.884 1.00 92.56 101 GLN A CA 1
ATOM 806 C C . GLN A 1 101 ? 1.737 7.431 -0.796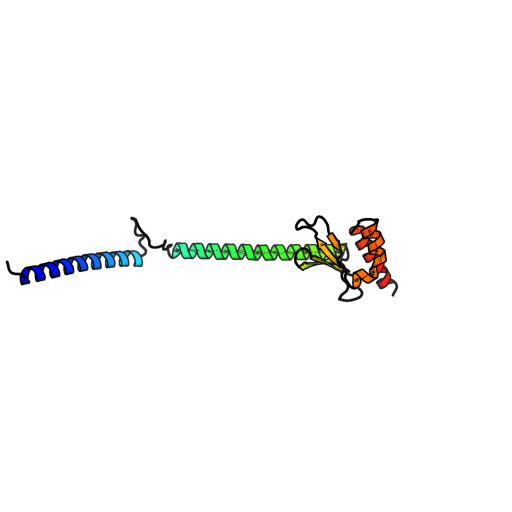 1.00 92.56 101 GLN A C 1
ATOM 808 O O . GLN A 1 101 ? 1.585 6.812 0.260 1.00 92.56 101 GLN A O 1
ATOM 813 N N . TYR A 1 102 ? 2.163 6.866 -1.920 1.00 93.88 102 TYR A N 1
ATOM 814 C CA . TYR A 1 102 ? 2.375 5.444 -2.127 1.00 93.88 102 TYR A CA 1
ATOM 815 C C . TYR A 1 102 ? 3.811 5.206 -2.572 1.00 93.88 102 TYR A C 1
ATOM 817 O O . TYR A 1 102 ? 4.233 5.663 -3.635 1.00 93.88 102 TYR A O 1
ATOM 825 N N . ARG A 1 103 ? 4.572 4.494 -1.750 1.00 95.19 103 ARG A N 1
ATOM 826 C CA . ARG A 1 103 ? 5.928 4.055 -2.065 1.00 95.19 103 ARG A CA 1
ATOM 827 C C . ARG A 1 103 ? 5.860 2.692 -2.733 1.00 95.19 103 ARG A C 1
ATOM 829 O O . ARG A 1 103 ? 5.252 1.775 -2.194 1.00 95.19 103 ARG A O 1
ATOM 836 N N . LEU A 1 104 ? 6.486 2.578 -3.891 1.00 96.12 104 LEU A N 1
ATOM 837 C CA . LEU A 1 104 ? 6.626 1.348 -4.650 1.00 96.12 104 LEU A CA 1
ATOM 838 C C . LEU A 1 104 ? 8.087 0.913 -4.594 1.00 96.12 104 LEU A C 1
ATOM 840 O O . LEU A 1 104 ? 8.966 1.635 -5.065 1.00 96.12 104 LEU A O 1
ATOM 844 N N . THR A 1 105 ? 8.327 -0.273 -4.052 1.00 96.00 105 THR A N 1
ATOM 845 C CA . THR A 1 105 ? 9.646 -0.914 -4.038 1.00 96.00 105 THR A CA 1
ATOM 846 C C . THR A 1 105 ? 9.590 -2.158 -4.912 1.00 96.00 105 THR A C 1
ATOM 848 O O . THR A 1 105 ? 8.707 -2.997 -4.737 1.00 96.00 105 THR A O 1
ATOM 851 N N . SER A 1 106 ? 10.498 -2.256 -5.882 1.00 95.56 106 SER A N 1
ATOM 852 C CA . SER A 1 106 ? 10.590 -3.422 -6.766 1.00 95.56 106 SER A CA 1
ATOM 853 C C . SER A 1 106 ? 11.234 -4.604 -6.038 1.00 95.56 106 SER A C 1
ATOM 855 O O . SER A 1 106 ? 12.160 -4.415 -5.252 1.00 95.56 106 SER A O 1
ATOM 857 N N . ILE A 1 107 ? 10.799 -5.826 -6.344 1.00 94.50 107 ILE A N 1
ATOM 858 C CA . ILE A 1 107 ? 11.471 -7.072 -5.941 1.00 94.50 107 ILE A CA 1
ATOM 859 C C . ILE A 1 107 ? 12.898 -7.169 -6.503 1.00 94.50 107 ILE A C 1
ATOM 861 O O . ILE A 1 107 ? 13.752 -7.828 -5.917 1.00 94.50 107 ILE A O 1
ATOM 865 N N . TYR A 1 108 ? 13.155 -6.476 -7.613 1.00 93.94 108 TYR A N 1
ATOM 866 C CA . TYR A 1 108 ? 14.447 -6.409 -8.297 1.00 93.94 108 TYR A CA 1
ATOM 867 C C . TYR A 1 108 ? 15.214 -5.115 -7.971 1.00 93.94 108 TYR A C 1
ATOM 869 O O . TYR A 1 108 ? 16.063 -4.692 -8.749 1.00 93.94 108 TYR A O 1
ATOM 877 N N . ALA A 1 109 ? 14.876 -4.429 -6.872 1.00 90.69 109 ALA A N 1
ATOM 878 C CA . ALA A 1 109 ? 15.601 -3.235 -6.440 1.00 90.69 109 ALA A CA 1
ATOM 879 C C . ALA A 1 109 ? 17.075 -3.567 -6.135 1.00 90.69 109 ALA A C 1
ATOM 881 O O . ALA A 1 109 ? 17.361 -4.498 -5.381 1.00 90.69 109 ALA A O 1
ATOM 882 N N . GLU A 1 110 ? 18.003 -2.793 -6.701 1.00 86.31 110 GLU A N 1
ATOM 883 C CA . GLU A 1 110 ? 19.451 -3.006 -6.551 1.00 86.31 110 GLU A CA 1
ATOM 884 C C . GLU A 1 110 ? 19.953 -2.500 -5.189 1.00 86.31 110 GLU A C 1
ATOM 886 O O . GLU A 1 110 ? 20.858 -3.086 -4.583 1.00 86.31 110 GLU A O 1
ATOM 891 N N . HIS A 1 111 ? 19.333 -1.438 -4.663 1.00 89.06 111 HIS A N 1
ATOM 892 C CA . HIS A 1 111 ? 19.657 -0.860 -3.363 1.00 89.06 111 HIS A CA 1
ATOM 893 C C . HIS A 1 111 ? 18.434 -0.739 -2.447 1.00 89.06 111 HIS A C 1
ATOM 895 O O . HIS A 1 111 ? 17.307 -0.511 -2.878 1.00 89.06 111 HIS A O 1
ATOM 901 N N . GLN A 1 112 ? 18.664 -0.812 -1.129 1.00 80.25 112 GLN A N 1
ATOM 902 C CA . GLN A 1 112 ? 17.604 -0.763 -0.106 1.00 80.25 112 GLN A CA 1
ATOM 903 C C . GLN A 1 112 ? 16.809 0.563 -0.096 1.00 80.25 112 GLN A C 1
ATOM 905 O O . GLN A 1 112 ? 15.726 0.632 0.485 1.00 80.25 112 GLN A O 1
ATOM 910 N N . GLY A 1 113 ? 17.336 1.616 -0.729 1.00 84.44 113 GLY A N 1
ATOM 911 C CA . GLY A 1 113 ? 16.677 2.916 -0.878 1.00 84.44 113 GLY A CA 1
ATOM 912 C C . GLY A 1 113 ? 15.892 3.094 -2.180 1.00 84.44 113 GLY A C 1
ATOM 913 O O . GLY A 1 113 ? 15.156 4.078 -2.302 1.00 84.44 113 GLY A O 1
ATOM 914 N N . ASP A 1 114 ? 16.019 2.170 -3.135 1.00 92.62 114 ASP A N 1
ATOM 915 C CA . ASP A 1 114 ? 15.437 2.334 -4.463 1.00 92.62 114 ASP A CA 1
ATOM 916 C C . ASP A 1 114 ? 13.924 2.170 -4.405 1.00 92.62 114 ASP A C 1
ATOM 918 O O . ASP A 1 114 ? 13.372 1.103 -4.123 1.00 92.62 114 ASP A O 1
ATOM 922 N N . CYS A 1 115 ? 13.230 3.275 -4.649 1.00 95.19 115 CYS A N 1
ATOM 923 C CA . CYS A 1 115 ? 11.783 3.296 -4.652 1.00 95.19 115 CYS A CA 1
ATOM 924 C C . CYS A 1 115 ? 11.235 4.383 -5.571 1.00 95.19 115 CYS A C 1
ATOM 926 O O . CYS A 1 115 ? 11.829 5.447 -5.772 1.00 95.19 115 CYS A O 1
ATOM 928 N N . LEU A 1 116 ? 10.047 4.111 -6.093 1.00 96.00 116 LEU A N 1
ATOM 929 C CA . LEU A 1 116 ? 9.214 5.084 -6.779 1.00 96.00 116 LEU A CA 1
ATOM 930 C C . LEU A 1 116 ? 8.191 5.618 -5.781 1.00 96.00 116 LEU A C 1
ATOM 932 O O . LEU A 1 116 ? 7.623 4.854 -5.001 1.00 96.00 116 LEU A O 1
ATOM 936 N N . LEU A 1 117 ? 7.946 6.922 -5.793 1.00 95.31 117 LEU A N 1
ATOM 937 C CA . LEU A 1 117 ? 6.990 7.544 -4.885 1.00 95.31 117 LEU A CA 1
ATOM 938 C C . LEU A 1 117 ? 5.871 8.181 -5.696 1.00 95.31 117 LEU A C 1
ATOM 940 O O . LEU A 1 117 ? 6.108 9.116 -6.448 1.00 95.31 117 LEU A 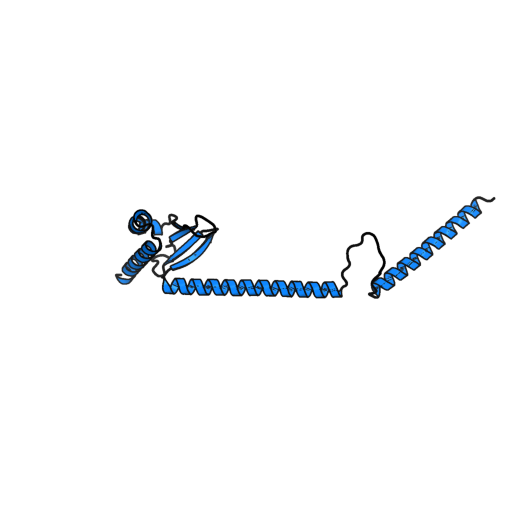O 1
ATOM 944 N N . PHE A 1 118 ? 4.649 7.691 -5.541 1.00 94.81 118 PHE A N 1
ATOM 945 C CA . PHE A 1 118 ? 3.470 8.245 -6.195 1.00 94.81 118 PHE A CA 1
ATOM 946 C C . PHE A 1 118 ? 2.617 9.017 -5.200 1.00 94.81 118 PHE A C 1
ATOM 948 O O . PHE A 1 118 ? 2.470 8.612 -4.050 1.00 94.81 118 PHE A O 1
ATOM 955 N N . LYS A 1 119 ? 2.013 10.114 -5.647 1.00 92.94 119 LYS A N 1
ATOM 956 C CA . LYS A 1 119 ? 1.045 10.893 -4.882 1.00 92.94 119 LYS A CA 1
ATOM 957 C C . LYS A 1 119 ? -0.297 10.908 -5.603 1.00 92.94 119 LYS A C 1
ATOM 959 O O . LYS A 1 119 ? -0.352 11.252 -6.782 1.00 92.94 119 LYS A O 1
ATOM 964 N N . ALA A 1 120 ? -1.376 10.569 -4.905 1.00 91.38 120 ALA A N 1
ATOM 965 C CA . ALA A 1 120 ? -2.721 10.729 -5.439 1.00 91.38 120 ALA A CA 1
ATOM 966 C C . ALA A 1 120 ? -3.126 12.211 -5.414 1.00 91.38 120 ALA A C 1
ATOM 968 O O . ALA A 1 120 ? -2.982 12.896 -4.401 1.00 91.38 120 ALA A O 1
ATOM 969 N N . SER A 1 121 ? -3.652 12.702 -6.537 1.00 82.69 121 SER A N 1
ATOM 970 C CA . SER A 1 121 ? -4.139 14.080 -6.680 1.00 82.69 121 SER A CA 1
ATOM 971 C C . SER A 1 121 ? -5.441 14.341 -5.908 1.00 82.69 121 SER A C 1
ATOM 973 O O . SER A 1 121 ? -5.804 15.496 -5.698 1.00 82.69 121 SER A O 1
ATOM 975 N N . SER A 1 122 ? -6.155 13.290 -5.505 1.00 72.62 122 SER A N 1
ATOM 976 C CA . SER A 1 122 ? -7.397 13.354 -4.733 1.00 72.62 122 SER A CA 1
ATOM 977 C C . SER A 1 122 ? -7.515 12.138 -3.814 1.00 72.62 122 SER A C 1
ATOM 979 O O . SER A 1 122 ? -6.955 11.078 -4.098 1.00 72.62 122 SER A O 1
ATOM 981 N N . SER A 1 123 ? -8.310 12.263 -2.747 1.00 64.19 123 SER A N 1
ATOM 982 C CA . SER A 1 123 ? -8.620 11.165 -1.814 1.00 64.19 123 SER A CA 1
ATOM 983 C C . SER A 1 123 ? -9.335 9.976 -2.474 1.00 64.19 123 SER A C 1
ATOM 985 O O . SER A 1 123 ? -9.381 8.892 -1.903 1.00 64.19 123 SER A O 1
ATOM 987 N N . SER A 1 124 ? -9.872 10.162 -3.684 1.00 62.03 124 SER A N 1
ATOM 988 C CA . SER A 1 124 ? -10.492 9.114 -4.499 1.00 62.03 124 SER A CA 1
ATOM 989 C C . SER A 1 124 ? -9.504 8.311 -5.359 1.00 62.03 124 SER A C 1
ATOM 991 O O . SER A 1 124 ? -9.928 7.382 -6.039 1.00 62.03 124 SER A O 1
ATOM 993 N N . GLY A 1 125 ? -8.207 8.650 -5.365 1.00 61.25 125 GLY A N 1
ATOM 994 C CA . GLY A 1 125 ? -7.166 7.871 -6.055 1.00 61.25 125 GLY A CA 1
ATOM 995 C C . GLY A 1 125 ? -7.186 7.939 -7.589 1.00 61.25 125 GLY A C 1
ATOM 996 O O . GLY A 1 125 ? -6.469 7.181 -8.233 1.00 61.25 125 GLY A O 1
ATOM 997 N N . GLY A 1 126 ? -7.983 8.833 -8.187 1.00 68.44 126 GLY A N 1
ATOM 998 C CA . GLY A 1 126 ? -8.248 8.831 -9.634 1.00 68.44 126 GLY A CA 1
ATOM 999 C C . GLY A 1 126 ? -7.070 9.236 -10.530 1.00 68.44 126 GLY A C 1
ATOM 1000 O O . GLY A 1 126 ? -7.019 8.822 -11.683 1.00 68.44 126 GLY A O 1
ATOM 1001 N N . LYS A 1 127 ? -6.110 10.020 -10.021 1.00 82.75 127 LYS A N 1
ATOM 1002 C CA . LYS A 1 127 ? -4.888 10.391 -10.752 1.00 82.75 127 LYS A CA 1
ATOM 1003 C C . LYS A 1 127 ? -3.682 10.301 -9.829 1.00 82.75 127 LYS A C 1
ATOM 1005 O O . LYS A 1 127 ? -3.679 10.915 -8.762 1.00 82.75 127 LYS A O 1
ATOM 1010 N N . MET A 1 128 ? -2.674 9.549 -10.252 1.00 90.50 128 MET A N 1
ATOM 1011 C CA . MET A 1 128 ? -1.411 9.374 -9.537 1.00 90.50 128 MET A CA 1
ATOM 1012 C C . MET A 1 128 ? -0.316 10.179 -10.236 1.00 90.50 128 MET A C 1
ATOM 1014 O O . MET A 1 128 ? -0.221 10.165 -11.460 1.00 90.50 128 MET A O 1
ATOM 1018 N N . GLN A 1 129 ? 0.514 10.868 -9.461 1.00 91.62 129 GLN A N 1
ATOM 1019 C CA . GLN A 1 129 ? 1.663 11.623 -9.949 1.00 91.62 129 GLN A CA 1
ATOM 1020 C C . GLN A 1 129 ? 2.943 11.045 -9.355 1.00 91.62 129 GLN A C 1
ATOM 1022 O O . GLN A 1 129 ? 3.026 10.866 -8.141 1.00 91.62 129 GLN A O 1
ATOM 1027 N N . LEU A 1 130 ? 3.942 10.778 -10.194 1.00 93.69 130 LEU A N 1
ATOM 1028 C CA . LEU A 1 130 ? 5.268 10.383 -9.731 1.00 93.69 130 LEU A CA 1
ATOM 1029 C C . LEU A 1 130 ? 5.981 11.595 -9.109 1.00 93.69 130 LEU A C 1
ATOM 1031 O O . LEU A 1 130 ? 6.048 12.666 -9.713 1.00 93.69 130 LEU A O 1
ATOM 1035 N N . LEU A 1 131 ? 6.499 11.420 -7.898 1.00 93.56 131 LEU A N 1
ATOM 1036 C CA . LEU A 1 131 ? 7.396 12.347 -7.222 1.00 93.56 131 LEU A CA 1
ATOM 1037 C C . LEU A 1 131 ? 8.842 11.956 -7.526 1.00 93.56 131 LEU A C 1
ATOM 1039 O O . LEU A 1 131 ? 9.159 10.774 -7.657 1.00 93.56 131 LEU A O 1
ATOM 1043 N N . GLU A 1 132 ? 9.717 12.955 -7.621 1.00 92.38 132 GLU A N 1
ATOM 1044 C 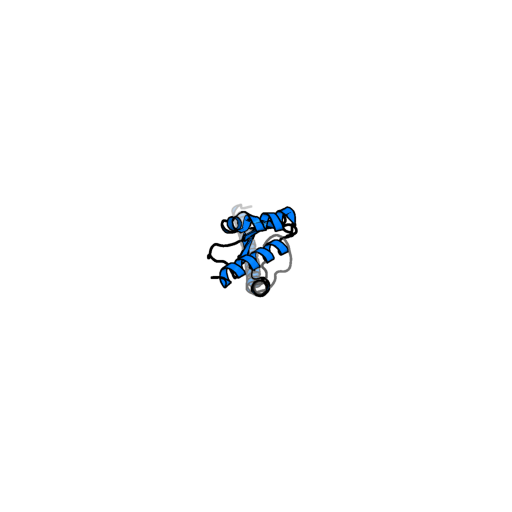CA . GLU A 1 132 ? 11.129 12.712 -7.899 1.00 92.38 132 GLU A CA 1
ATOM 1045 C C . GLU A 1 132 ? 11.804 12.032 -6.695 1.00 92.38 132 GLU A C 1
ATOM 1047 O O . GLU A 1 132 ? 11.718 12.502 -5.559 1.00 92.38 132 GLU A O 1
ATOM 1052 N N . THR A 1 133 ? 12.477 10.917 -6.959 1.00 93.31 133 THR A N 1
ATOM 1053 C CA . THR A 1 133 ? 13.325 10.171 -6.025 1.00 93.31 133 THR A CA 1
ATOM 1054 C C . THR A 1 133 ? 14.690 9.943 -6.670 1.00 93.31 133 THR A C 1
ATOM 1056 O O . THR A 1 133 ? 14.840 10.083 -7.883 1.00 93.31 133 THR A O 1
ATOM 1059 N N . GLU A 1 134 ? 15.698 9.556 -5.889 1.00 92.56 134 GLU A N 1
ATOM 1060 C CA . GLU A 1 134 ? 17.014 9.210 -6.448 1.00 92.56 134 GLU A CA 1
ATOM 1061 C C . GLU A 1 134 ? 16.903 8.096 -7.500 1.00 92.56 134 GLU A C 1
ATOM 1063 O O . GLU A 1 134 ? 17.462 8.213 -8.588 1.00 92.56 134 GLU A O 1
ATOM 1068 N N . PHE A 1 135 ? 16.071 7.085 -7.238 1.00 94.44 135 PHE A N 1
ATOM 1069 C CA . PHE A 1 135 ? 15.788 6.025 -8.202 1.00 94.44 135 PHE A CA 1
ATOM 1070 C C . PHE A 1 135 ? 15.039 6.536 -9.442 1.00 94.44 135 PHE A C 1
ATOM 1072 O O . PHE A 1 135 ? 15.382 6.171 -10.560 1.00 94.44 135 PHE A O 1
ATOM 1079 N N . SER A 1 136 ? 14.061 7.440 -9.311 1.00 93.50 136 SER A N 1
ATOM 1080 C CA . SER A 1 136 ? 13.360 7.961 -10.495 1.00 93.50 136 SER A CA 1
ATOM 1081 C C . SER A 1 136 ? 14.296 8.727 -11.441 1.00 93.50 136 SER A C 1
ATOM 1083 O O . SER A 1 136 ? 14.015 8.823 -12.635 1.00 93.50 136 SER A O 1
ATOM 1085 N N . ARG A 1 137 ? 15.418 9.270 -10.940 1.00 93.00 137 ARG A N 1
ATOM 1086 C CA . ARG A 1 137 ? 16.442 9.923 -11.774 1.00 93.00 137 ARG A CA 1
ATOM 1087 C C . ARG A 1 137 ? 17.186 8.934 -12.679 1.00 93.00 137 ARG A C 1
ATOM 1089 O O . ARG A 1 137 ? 17.663 9.358 -13.728 1.00 93.00 137 ARG A O 1
ATOM 1096 N N . THR A 1 138 ? 17.271 7.652 -12.316 1.00 92.94 138 THR A N 1
ATOM 1097 C CA . THR A 1 138 ? 17.991 6.629 -13.098 1.00 92.94 138 THR A CA 1
ATOM 1098 C C . THR A 1 138 ? 17.152 6.051 -14.239 1.00 92.94 138 THR A C 1
ATOM 1100 O O . THR A 1 138 ? 17.708 5.543 -15.208 1.00 92.94 138 THR A O 1
ATOM 1103 N N . VAL A 1 139 ? 15.823 6.183 -14.165 1.00 93.88 139 VAL A N 1
ATOM 1104 C CA . VAL A 1 139 ? 14.856 5.667 -15.153 1.00 93.88 139 VAL A CA 1
ATOM 1105 C C . VAL A 1 139 ? 14.139 6.782 -15.929 1.00 93.88 139 VAL A C 1
ATOM 1107 O O . VAL A 1 139 ? 13.008 6.606 -16.382 1.00 93.88 139 VAL A O 1
ATOM 1110 N N . ARG A 1 140 ? 14.777 7.952 -16.089 1.00 94.12 140 ARG A N 1
ATOM 1111 C CA . ARG A 1 140 ? 14.177 9.136 -16.743 1.00 94.12 140 ARG A CA 1
ATOM 1112 C C . ARG A 1 140 ? 13.670 8.869 -18.156 1.00 94.12 140 ARG A C 1
ATOM 1114 O O . ARG A 1 140 ? 12.571 9.293 -18.481 1.00 94.12 140 ARG A O 1
ATOM 1121 N N . GLU A 1 141 ? 14.412 8.112 -18.956 1.00 94.88 141 GLU A N 1
ATOM 1122 C CA . GLU A 1 141 ? 13.999 7.778 -20.326 1.00 94.88 141 GLU A CA 1
ATOM 1123 C C . GLU A 1 141 ? 12.678 6.989 -20.352 1.00 94.88 141 GLU A C 1
ATOM 1125 O O . GLU A 1 141 ? 11.804 7.244 -21.182 1.00 94.88 141 GLU A O 1
ATOM 1130 N N . LEU A 1 142 ? 12.487 6.080 -19.387 1.00 95.31 142 LEU A N 1
ATOM 1131 C CA . LEU A 1 142 ? 11.248 5.315 -19.231 1.00 95.31 142 LEU A CA 1
ATOM 1132 C C . LEU A 1 142 ? 10.097 6.194 -18.729 1.00 95.31 142 LEU A C 1
ATOM 1134 O O . LEU A 1 142 ? 8.956 5.997 -19.147 1.00 95.31 142 LEU A O 1
ATOM 1138 N N . ILE A 1 143 ? 10.381 7.164 -17.853 1.00 94.62 143 ILE A N 1
ATOM 1139 C CA . ILE A 1 143 ? 9.400 8.160 -17.398 1.00 94.62 143 ILE A CA 1
ATOM 1140 C C . ILE A 1 143 ? 8.924 8.995 -18.587 1.00 94.62 143 ILE A C 1
ATOM 1142 O O . ILE A 1 143 ? 7.718 9.114 -18.805 1.00 94.62 143 ILE A O 1
ATOM 1146 N N . ASP A 1 144 ? 9.850 9.530 -19.378 1.00 94.12 144 ASP A N 1
ATOM 1147 C CA . ASP A 1 144 ? 9.519 10.377 -20.517 1.00 94.12 144 ASP A CA 1
ATOM 1148 C C . ASP A 1 144 ? 8.662 9.605 -21.524 1.00 94.12 144 ASP A C 1
ATOM 1150 O O . ASP A 1 144 ? 7.594 10.071 -21.923 1.00 94.12 144 ASP A O 1
ATOM 1154 N N . LEU A 1 145 ? 9.056 8.385 -21.889 1.00 95.19 145 LEU A N 1
ATOM 1155 C CA . LEU A 1 145 ? 8.297 7.579 -22.840 1.00 95.19 145 LEU A CA 1
ATOM 1156 C C . LEU A 1 145 ? 6.924 7.152 -22.294 1.00 95.19 145 LEU A C 1
ATOM 1158 O O . LEU A 1 145 ? 5.899 7.374 -22.939 1.00 95.19 145 LEU A O 1
ATOM 1162 N N . HIS A 1 146 ? 6.882 6.522 -21.121 1.00 94.75 146 HIS A N 1
ATOM 1163 C CA . HIS A 1 146 ? 5.675 5.832 -20.664 1.00 94.75 146 HIS A CA 1
ATOM 1164 C C . HIS A 1 146 ? 4.734 6.710 -19.835 1.00 94.75 146 HIS A C 1
ATOM 1166 O O . HIS A 1 146 ? 3.521 6.508 -19.888 1.00 94.75 146 HIS A O 1
ATOM 1172 N N . LEU A 1 147 ? 5.255 7.692 -19.092 1.00 91.94 147 LEU A N 1
ATOM 1173 C CA . LEU A 1 147 ? 4.431 8.603 -18.291 1.00 91.94 147 LEU A CA 1
ATOM 1174 C C . LEU A 1 147 ? 4.115 9.909 -19.023 1.00 91.94 147 LEU A C 1
ATOM 1176 O O . LEU A 1 147 ? 2.985 10.369 -18.914 1.00 91.94 147 LEU A O 1
ATOM 1180 N N . LEU A 1 148 ? 5.055 10.504 -19.771 1.00 90.62 148 LEU A N 1
ATOM 1181 C CA . LEU A 1 148 ? 4.784 11.777 -20.461 1.00 90.62 148 LEU A CA 1
ATOM 1182 C C . LEU A 1 148 ? 4.144 11.586 -21.840 1.00 90.62 148 LEU A C 1
ATOM 1184 O O . LEU A 1 148 ? 3.176 12.277 -22.151 1.00 90.62 148 LEU A O 1
ATOM 1188 N N . HIS A 1 149 ? 4.654 10.667 -22.668 1.00 92.00 149 HIS A N 1
ATOM 1189 C CA . HIS A 1 149 ? 4.119 10.479 -24.025 1.00 92.00 149 HIS A CA 1
ATOM 1190 C C . HIS A 1 149 ? 2.916 9.532 -24.067 1.00 92.00 149 HIS A C 1
ATOM 1192 O O . HIS A 1 149 ? 1.960 9.790 -24.794 1.00 92.00 149 HIS A O 1
ATOM 1198 N N . GLN A 1 150 ? 2.963 8.428 -23.317 1.00 92.75 150 GLN A N 1
ATOM 1199 C CA . GLN A 1 150 ? 1.907 7.406 -23.334 1.00 92.75 150 GLN A CA 1
ATOM 1200 C C . GLN A 1 150 ? 0.863 7.564 -22.219 1.00 92.75 150 GLN A C 1
ATOM 1202 O O . GLN A 1 150 ? -0.161 6.886 -22.277 1.00 92.75 150 GLN A O 1
ATOM 1207 N N . ASP A 1 151 ? 1.121 8.415 -21.217 1.00 91.31 151 ASP A N 1
ATOM 1208 C CA . ASP A 1 151 ? 0.251 8.648 -20.049 1.00 91.31 151 ASP A CA 1
ATOM 1209 C C . ASP A 1 151 ? -0.208 7.343 -19.357 1.00 91.31 151 ASP A C 1
ATOM 1211 O O . ASP A 1 151 ? -1.363 7.179 -18.963 1.00 91.31 151 ASP A O 1
ATOM 1215 N N . SER A 1 152 ? 0.696 6.360 -19.237 1.00 93.56 152 SER A N 1
ATOM 1216 C CA . SER A 1 152 ? 0.376 5.014 -18.750 1.00 93.56 152 SER A CA 1
ATOM 1217 C C . SER A 1 152 ? 1.343 4.537 -17.667 1.00 93.56 152 SER A C 1
ATOM 1219 O O . SER A 1 152 ? 2.438 4.033 -17.928 1.00 93.56 152 SER A O 1
ATOM 1221 N N . ILE A 1 153 ? 0.889 4.620 -16.413 1.00 94.31 153 ILE A N 1
ATOM 1222 C CA . ILE A 1 153 ? 1.608 4.076 -15.251 1.00 94.31 153 ILE A CA 1
ATOM 1223 C C . ILE A 1 153 ? 1.824 2.558 -15.363 1.00 94.31 153 ILE A C 1
ATOM 1225 O O . ILE A 1 153 ? 2.939 2.114 -15.088 1.00 94.31 153 ILE A O 1
ATOM 1229 N N . PRO A 1 154 ? 0.838 1.739 -15.786 1.00 95.12 154 PRO A N 1
ATOM 1230 C CA . PRO A 1 154 ? 1.072 0.307 -15.962 1.00 95.12 154 PRO A CA 1
ATOM 1231 C C . PRO A 1 154 ? 2.168 -0.001 -16.990 1.00 95.12 154 PRO A C 1
ATOM 1233 O O . PRO A 1 154 ? 2.980 -0.894 -16.749 1.00 95.12 154 PRO A O 1
ATOM 1236 N N . ALA A 1 155 ? 2.231 0.747 -18.101 1.00 96.31 155 ALA A N 1
ATOM 1237 C CA . ALA A 1 155 ? 3.295 0.585 -19.094 1.00 96.31 155 ALA A CA 1
ATOM 1238 C C . ALA A 1 155 ? 4.664 0.947 -18.502 1.00 96.31 155 ALA A C 1
ATOM 1240 O O . ALA A 1 155 ? 5.610 0.173 -18.632 1.00 96.31 155 ALA A O 1
ATOM 1241 N N . PHE A 1 156 ? 4.741 2.067 -17.776 1.00 96.88 156 PHE A N 1
ATOM 1242 C CA . PHE A 1 156 ? 5.957 2.503 -17.092 1.00 96.88 156 PHE A CA 1
ATOM 1243 C C . PHE A 1 156 ? 6.474 1.459 -16.093 1.00 96.88 156 PHE A C 1
ATOM 1245 O O . PHE A 1 156 ? 7.629 1.047 -16.176 1.00 96.88 156 PHE A O 1
ATOM 1252 N N . LEU A 1 157 ? 5.622 0.994 -15.175 1.00 96.56 157 LEU A N 1
ATOM 1253 C CA . LEU A 1 157 ? 6.006 0.010 -14.157 1.00 96.56 157 LEU A CA 1
ATOM 1254 C C . LEU A 1 157 ? 6.419 -1.329 -14.782 1.00 96.56 157 LEU A C 1
ATOM 1256 O O . LEU A 1 157 ? 7.373 -1.955 -14.325 1.00 96.56 157 LEU A O 1
ATOM 1260 N N . SER A 1 158 ? 5.749 -1.752 -15.856 1.00 96.50 158 SER A N 1
ATOM 1261 C CA . SER A 1 158 ? 6.136 -2.961 -16.593 1.00 96.50 158 SER A CA 1
ATOM 1262 C C . SER A 1 158 ? 7.520 -2.811 -17.230 1.00 96.50 158 SER A C 1
ATOM 1264 O O . SER A 1 158 ? 8.354 -3.703 -17.089 1.00 96.50 158 SER A O 1
ATOM 1266 N N . ALA A 1 159 ? 7.796 -1.674 -17.877 1.00 96.50 159 ALA A N 1
ATOM 1267 C CA . ALA A 1 159 ? 9.096 -1.402 -18.488 1.00 96.50 159 ALA A CA 1
ATOM 1268 C C . ALA A 1 159 ? 10.223 -1.350 -17.445 1.00 96.50 159 ALA A C 1
ATOM 1270 O O . ALA A 1 159 ? 11.256 -1.986 -17.634 1.00 96.50 159 ALA A O 1
ATOM 1271 N N . VAL A 1 160 ? 10.000 -0.674 -16.311 1.00 96.12 160 VAL A N 1
ATOM 1272 C CA . VAL A 1 160 ? 10.960 -0.637 -15.194 1.00 96.12 160 VAL A CA 1
ATOM 1273 C C . VAL A 1 160 ? 11.204 -2.036 -14.626 1.00 96.12 160 VAL A C 1
ATOM 1275 O O . VAL A 1 160 ? 12.340 -2.383 -14.323 1.00 96.12 160 VAL A O 1
ATOM 1278 N N . THR A 1 161 ? 10.163 -2.863 -14.501 1.00 95.81 161 THR A N 1
ATOM 1279 C CA . THR A 1 161 ? 10.308 -4.246 -14.015 1.00 95.81 161 THR A CA 1
ATOM 1280 C C . THR A 1 161 ? 11.196 -5.071 -14.941 1.00 95.81 161 THR A C 1
ATOM 1282 O O . THR A 1 161 ? 12.086 -5.769 -14.463 1.00 95.81 161 THR A O 1
ATOM 1285 N N . LEU A 1 162 ? 10.978 -4.975 -16.256 1.00 95.12 162 LEU A N 1
ATOM 1286 C CA . LEU A 1 162 ? 11.782 -5.686 -17.252 1.00 95.12 162 LEU A CA 1
ATOM 1287 C C . LEU A 1 162 ? 13.235 -5.196 -17.275 1.00 95.12 162 LEU A C 1
ATOM 1289 O O . LEU A 1 162 ? 14.142 -6.022 -17.353 1.00 95.12 162 LEU A O 1
ATOM 1293 N N . ASP A 1 163 ? 13.459 -3.884 -17.165 1.00 94.50 163 ASP A N 1
ATOM 1294 C CA . ASP A 1 163 ? 14.801 -3.294 -17.103 1.00 94.50 163 ASP A CA 1
ATOM 1295 C C . ASP A 1 163 ? 15.566 -3.772 -15.859 1.00 94.50 163 ASP A C 1
ATOM 1297 O O . ASP A 1 163 ? 16.657 -4.328 -15.979 1.00 94.50 163 ASP A O 1
ATOM 1301 N N . LEU A 1 164 ? 14.962 -3.661 -14.670 1.00 93.88 164 LEU A N 1
ATOM 1302 C CA . LEU A 1 164 ? 15.574 -4.128 -13.421 1.00 93.88 164 LEU A CA 1
ATOM 1303 C C . LEU A 1 164 ? 15.849 -5.637 -13.437 1.00 93.88 164 LEU A C 1
ATOM 1305 O O . LEU A 1 164 ? 16.922 -6.082 -13.033 1.00 93.88 164 LEU A O 1
ATOM 1309 N N . PHE A 1 165 ? 14.907 -6.432 -13.949 1.00 94.12 165 PHE A N 1
ATOM 1310 C CA . PHE A 1 165 ? 15.097 -7.872 -14.087 1.00 94.12 165 PHE A CA 1
ATOM 1311 C C . PHE A 1 165 ? 16.257 -8.208 -15.037 1.00 94.12 165 PHE A C 1
ATOM 1313 O O . PHE A 1 165 ? 17.074 -9.080 -14.733 1.00 94.12 165 PHE A O 1
ATOM 1320 N N . SER A 1 166 ? 16.370 -7.502 -16.167 1.00 92.94 166 SER A N 1
ATOM 1321 C CA . SER A 1 166 ? 17.475 -7.681 -17.113 1.00 92.94 166 SER A CA 1
ATOM 1322 C C . SER A 1 166 ? 18.823 -7.348 -16.475 1.00 92.94 166 SER A C 1
ATOM 1324 O O . SER A 1 166 ? 19.784 -8.083 -16.679 1.00 92.94 166 SER A O 1
ATOM 1326 N N . ARG A 1 167 ? 18.910 -6.269 -15.688 1.00 89.69 167 ARG A N 1
ATOM 1327 C CA . ARG A 1 167 ? 20.149 -5.887 -14.988 1.00 89.69 167 ARG A CA 1
ATOM 1328 C C . ARG A 1 167 ? 20.580 -6.936 -13.970 1.00 89.69 167 ARG A C 1
ATOM 1330 O O . ARG A 1 167 ? 21.758 -7.261 -13.894 1.00 89.69 167 ARG A O 1
ATOM 1337 N N . GLN A 1 168 ? 19.625 -7.515 -13.244 1.00 85.94 168 GLN A N 1
ATOM 1338 C CA . GLN A 1 168 ? 19.917 -8.541 -12.246 1.00 85.94 168 GLN A CA 1
ATOM 1339 C C . GLN A 1 168 ? 20.307 -9.895 -12.860 1.00 85.94 168 GLN A C 1
ATOM 1341 O O . GLN A 1 168 ? 21.071 -10.640 -12.253 1.00 85.94 168 GLN A O 1
ATOM 1346 N N . THR A 1 169 ? 19.773 -10.236 -14.038 1.00 82.81 169 THR A N 1
ATOM 1347 C CA . THR A 1 169 ? 20.009 -11.539 -14.692 1.00 82.81 169 THR A CA 1
ATOM 1348 C C . THR A 1 169 ? 21.171 -11.550 -15.682 1.00 82.81 169 THR A C 1
ATOM 1350 O O . THR A 1 169 ? 21.652 -12.628 -16.022 1.00 82.81 169 THR A O 1
ATOM 1353 N N . MET A 1 170 ? 21.626 -10.383 -16.143 1.00 68.62 170 MET A N 1
ATOM 1354 C CA . MET A 1 170 ? 22.793 -10.247 -17.028 1.00 68.62 170 MET A CA 1
ATOM 1355 C C . MET A 1 170 ? 24.101 -9.944 -16.273 1.00 68.62 170 MET A C 1
ATOM 1357 O O . MET A 1 170 ? 25.123 -9.712 -16.920 1.00 68.62 170 MET A O 1
ATOM 1361 N N . ALA A 1 171 ? 24.060 -9.935 -14.934 1.00 51.06 171 ALA A N 1
ATOM 1362 C CA . ALA A 1 171 ? 25.222 -9.828 -14.049 1.00 51.06 171 ALA A CA 1
ATOM 1363 C C . ALA A 1 171 ? 25.921 -11.180 -13.828 1.00 51.06 171 ALA A C 1
ATOM 1365 O O . ALA A 1 171 ? 25.218 -12.215 -13.757 1.00 51.06 171 ALA A O 1
#

InterPro domains:
  IPR008672 Spindle assembly checkpoint component Mad1 [PF05557] (1-169)
  IPR008672 Spindle assembly checkpoint component Mad1 [PTHR23168] (1-170)

Radius of gyration: 38.05 Å; chains: 1; bounding box: 73×49×102 Å

Sequence (171 aa):
MNPASLAKQQRKEEQQQLQEECERLRELVRVLEGGGSISDNPEGVGSLHSPQEIAELKKQVESAELKNQRLKEVFQTKIQEFRKVCYTLTGYQIDITTENQYRLTSIYAEHQGDCLLFKASSSSGGKMQLLETEFSRTVRELIDLHLLHQDSIPAFLSAVTLDLFSRQTMA

pLDDT: mean 84.49, std 14.81, range [37.56, 96.88]

Secondary structure (DSSP, 8-state):
--HHHHHHHHHHHHHHHHHHHHHHHHHHHHHHHTTPPP----S-------HHHHHHHHHHHHHHHHHHHHHHHHHHHHHHHHHHHHHHHHSEEEEE-STTEEEEEETT-SSTT--EEEEESSTT---EEEEP-HHHHHTHHHHIIIIIIS--HHHHHHHHHHHHHHHHH--

Foldseek 3Di:
DDPVVVVVVVVVVVVVVVVVVVVVVVVVVVCVVVQHDDDDDDDDDDPPDRPVSVVVVVVVVVVVVVVVVVVVVVVVVVVVVVQVVCCVPLQWRWDDDDVQKIWTDGVLDPDPQAIWIWGQPDPVSPDIDTDDDPNCVVCVVLCCVCCVVVVHPSSSSVVVNVVSVCVVVVD

Organism: Alligator sinensis (NCBI:txid38654)